Protein AF-A0A2T2UDF0-F1 (afdb_monomer)

Sequence (124 aa):
MTNEAQQLWGQLGPVAIDLIIDLVSALLLVIIGWMVAGWAERGVRRGLGRVKDLDRTLMSVFAGAVRYFILVTVLVMVLARFGVQTASILAALGAVGLAVGLALQGTLANMASGVMILLLRPLR

Radius of gyration: 23.9 Å; Cα contacts (8 Å, |Δi|>4): 51; chains: 1; bounding box: 46×27×84 Å

Secondary structure (DSSP, 8-state):
-HHHHHHHHHHHHHHHHHHHHHHHHHHHHHHHHHHHHHHHHHHHHHHHTTSTT--HHHHHHHHHHHHHHHHHHHHHHHHHHTT--HHHHHHHHHHHHHHHHHHHHHHHHHHHHHHHHHHH----

Mean predicted aligned error: 6.71 Å

Solvent-accessible surface area (backbone atoms only — not comparable to full-atom values): 6746 Å² total; per-residue (Å²): 119,70,66,59,56,53,52,50,54,68,58,49,54,59,55,55,52,52,51,51,52,40,51,52,51,36,50,50,44,51,54,53,31,52,52,51,21,53,49,52,22,51,50,44,40,59,57,51,69,71,46,84,93,63,54,71,65,59,42,48,51,57,19,47,50,54,24,50,53,42,45,52,51,38,50,49,55,39,41,44,63,74,68,45,78,48,65,64,56,52,50,50,53,48,52,52,51,48,53,53,48,62,70,42,42,64,62,53,52,54,52,50,54,53,52,49,46,70,72,63,54,81,72,129

Nearest PDB structures (foldseek):
  4agf-assembly1_G  TM=6.349E-01  e=3.787E-05  Escherichia coli
  4age-assembly1_C  TM=6.347E-01  e=4.027E-05  Escherichia coli
  8b6h-assembly1_EG  TM=6.134E-01  e=3.370E+00  Tetrahymena thermophila SB210

Structure (mmCIF, N/CA/C/O backbone):
data_AF-A0A2T2UDF0-F1
#
_entry.id   AF-A0A2T2UDF0-F1
#
loop_
_atom_site.group_PDB
_atom_site.id
_atom_site.type_symbol
_atom_site.label_atom_id
_atom_site.label_alt_id
_atom_site.label_comp_id
_atom_sit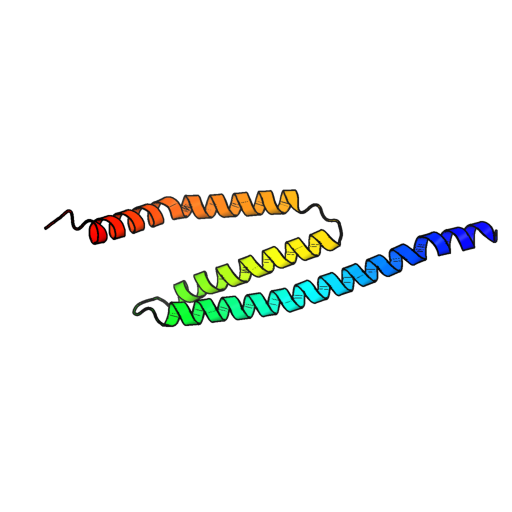e.label_asym_id
_atom_site.label_entity_id
_atom_site.label_seq_id
_atom_site.pdbx_PDB_ins_code
_atom_site.Cartn_x
_atom_site.Cartn_y
_atom_site.Cartn_z
_atom_site.occupancy
_atom_site.B_iso_or_equiv
_atom_site.auth_seq_id
_atom_site.auth_comp_id
_atom_site.auth_asym_id
_atom_site.auth_atom_id
_atom_site.pdbx_PDB_model_num
ATOM 1 N N . MET A 1 1 ? 26.893 -0.814 -47.406 1.00 51.28 1 MET A N 1
ATOM 2 C CA . MET A 1 1 ? 26.156 -2.013 -46.948 1.00 51.28 1 MET A CA 1
ATOM 3 C C . MET A 1 1 ? 26.711 -2.599 -45.645 1.00 51.28 1 MET A C 1
ATOM 5 O O . MET A 1 1 ? 25.922 -3.017 -44.816 1.00 51.28 1 MET A O 1
ATOM 9 N N . THR A 1 2 ? 28.029 -2.600 -45.391 1.00 62.19 2 THR A N 1
ATOM 10 C CA . THR A 1 2 ? 28.612 -3.061 -44.104 1.00 62.19 2 THR A CA 1
ATOM 11 C C . THR A 1 2 ? 28.375 -2.104 -42.925 1.00 62.19 2 THR A C 1
ATOM 13 O O . THR A 1 2 ? 28.215 -2.555 -41.794 1.00 62.19 2 THR A O 1
ATOM 16 N N . ASN A 1 3 ? 28.296 -0.794 -43.184 1.00 66.56 3 ASN A N 1
ATOM 17 C CA . ASN A 1 3 ? 28.123 0.228 -42.140 1.00 66.56 3 ASN A CA 1
ATOM 18 C C . ASN A 1 3 ? 26.724 0.206 -41.500 1.00 66.56 3 ASN A C 1
ATOM 20 O O . ASN A 1 3 ? 26.597 0.448 -40.306 1.00 66.56 3 ASN A O 1
ATOM 24 N N . GLU A 1 4 ? 25.687 -0.132 -42.272 1.00 68.00 4 GLU A N 1
ATOM 25 C CA . GLU A 1 4 ? 24.303 -0.212 -41.781 1.00 68.00 4 GLU A CA 1
ATOM 26 C C . GLU A 1 4 ? 24.125 -1.416 -40.853 1.00 68.00 4 GLU A C 1
ATOM 28 O O . GLU A 1 4 ? 23.588 -1.276 -39.761 1.00 68.00 4 GLU A O 1
ATOM 33 N N . ALA A 1 5 ? 24.669 -2.584 -41.220 1.00 68.69 5 ALA A N 1
ATOM 34 C CA . ALA A 1 5 ? 24.643 -3.761 -40.355 1.00 68.69 5 ALA A CA 1
ATOM 35 C C . ALA A 1 5 ? 25.360 -3.497 -39.017 1.00 68.69 5 ALA A C 1
ATOM 37 O O . ALA A 1 5 ? 24.814 -3.807 -37.963 1.00 68.69 5 ALA A O 1
ATOM 38 N N . GLN A 1 6 ? 26.541 -2.866 -39.029 1.00 68.12 6 GLN A N 1
ATOM 39 C CA . GLN A 1 6 ? 27.268 -2.531 -37.796 1.00 68.12 6 GLN A CA 1
ATOM 40 C C . GLN A 1 6 ? 26.548 -1.482 -36.934 1.00 68.12 6 GLN A C 1
ATOM 42 O O . GLN A 1 6 ? 26.571 -1.585 -35.709 1.00 68.12 6 GLN A O 1
ATOM 47 N N . GLN A 1 7 ? 25.860 -0.517 -37.550 1.00 70.56 7 GLN A N 1
ATOM 48 C CA . GLN A 1 7 ? 25.020 0.443 -36.827 1.00 70.56 7 GLN A CA 1
ATOM 49 C C . GLN A 1 7 ? 23.798 -0.223 -36.180 1.00 70.56 7 GLN A C 1
ATOM 51 O O . GLN A 1 7 ? 23.470 0.105 -35.042 1.00 70.56 7 GLN A O 1
ATOM 56 N N . LEU A 1 8 ? 23.168 -1.194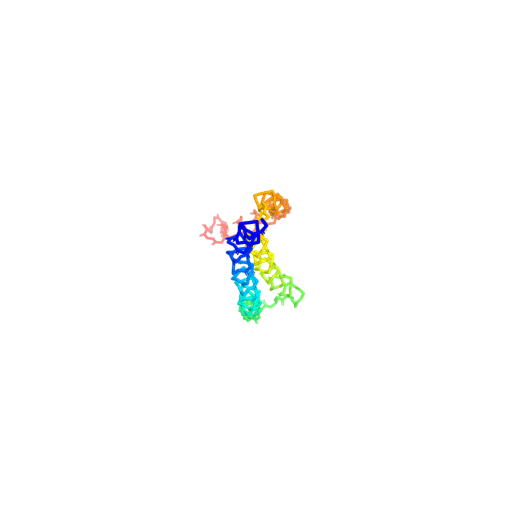 -36.849 1.00 65.56 8 LEU A N 1
ATOM 57 C CA . LEU A 1 8 ? 22.050 -1.960 -36.288 1.00 65.56 8 LEU A CA 1
ATOM 58 C C . LEU A 1 8 ? 22.493 -2.824 -35.098 1.00 65.56 8 LEU A C 1
ATOM 60 O O . LEU A 1 8 ? 21.840 -2.818 -34.057 1.00 65.56 8 LEU A O 1
ATOM 64 N N . TRP A 1 9 ? 23.640 -3.501 -35.197 1.00 69.75 9 TRP A N 1
ATOM 65 C CA . TRP A 1 9 ? 24.204 -4.270 -34.079 1.00 69.75 9 TRP A CA 1
ATOM 66 C C . TRP A 1 9 ? 24.607 -3.383 -32.889 1.00 69.75 9 TRP A C 1
ATOM 68 O O . TRP A 1 9 ? 24.374 -3.763 -31.741 1.00 69.75 9 TRP A O 1
ATOM 78 N N . GLY A 1 10 ? 25.143 -2.184 -33.146 1.00 72.06 10 GLY A N 1
ATOM 79 C CA . GLY A 1 10 ? 25.492 -1.211 -32.105 1.00 72.06 10 GLY A CA 1
ATOM 80 C C . GLY A 1 10 ? 24.288 -0.626 -31.356 1.00 72.06 10 GLY A C 1
ATOM 81 O O . GLY A 1 10 ? 24.433 -0.226 -30.204 1.00 72.06 10 GLY A O 1
ATOM 82 N N . GLN A 1 11 ? 23.101 -0.609 -31.974 1.00 73.50 11 GLN A N 1
ATOM 83 C CA . GLN A 1 11 ? 21.863 -0.112 -31.358 1.00 73.50 11 GLN A CA 1
ATOM 84 C C . GLN A 1 11 ? 21.028 -1.218 -30.694 1.00 73.50 11 GLN A C 1
ATOM 86 O O . GLN A 1 11 ? 20.388 -0.968 -29.677 1.00 73.50 11 GLN A O 1
ATOM 91 N N . LEU A 1 12 ? 21.043 -2.444 -31.227 1.00 71.19 12 LEU A N 1
ATOM 92 C CA . LEU A 1 12 ? 20.242 -3.560 -30.705 1.00 71.19 12 LEU A CA 1
ATOM 93 C C . LEU A 1 12 ? 20.874 -4.246 -29.486 1.00 71.19 12 LEU A C 1
ATOM 95 O O . LEU A 1 12 ? 20.152 -4.746 -28.624 1.00 71.19 12 LEU A O 1
ATOM 99 N N . GLY A 1 13 ? 22.208 -4.256 -29.393 1.00 78.12 13 GLY A N 1
ATOM 100 C CA . GLY A 1 13 ? 22.932 -4.864 -28.272 1.00 78.12 13 GLY A CA 1
ATOM 101 C C . GLY A 1 13 ? 22.547 -4.289 -26.898 1.00 78.12 13 GLY A C 1
ATOM 102 O O . GLY A 1 13 ? 22.169 -5.065 -26.020 1.00 78.12 13 GLY A O 1
ATOM 103 N N . PRO A 1 14 ? 22.586 -2.956 -26.701 1.00 80.88 14 PRO A N 1
ATOM 104 C CA . PRO A 1 14 ? 22.222 -2.330 -25.426 1.00 80.88 14 PRO A CA 1
ATOM 105 C C . PRO A 1 14 ? 20.761 -2.580 -25.034 1.00 80.88 14 PRO A C 1
ATOM 107 O O . PRO A 1 14 ? 20.484 -2.994 -23.914 1.00 80.88 14 PRO A O 1
ATOM 110 N N . VAL A 1 15 ? 19.836 -2.443 -25.990 1.00 81.88 15 VAL A N 1
ATOM 111 C CA . VAL A 1 15 ? 18.394 -2.635 -25.760 1.00 81.88 15 VAL A CA 1
ATOM 112 C C . VAL A 1 15 ? 18.076 -4.066 -25.315 1.00 81.88 15 VAL A C 1
ATOM 114 O O . VAL A 1 15 ? 17.236 -4.273 -24.441 1.00 81.88 15 VAL A O 1
ATOM 117 N N . ALA A 1 16 ? 18.754 -5.068 -25.884 1.00 83.00 16 ALA A N 1
ATOM 118 C CA . ALA A 1 16 ? 18.569 -6.462 -25.490 1.00 83.00 16 ALA A CA 1
ATOM 119 C C . ALA A 1 16 ? 19.045 -6.734 -24.052 1.00 83.00 16 ALA A C 1
ATOM 121 O O . ALA A 1 16 ? 18.402 -7.493 -23.328 1.00 83.00 16 ALA A O 1
ATOM 122 N N . ILE A 1 17 ? 20.150 -6.112 -23.630 1.00 86.94 17 ILE A N 1
ATOM 123 C CA . ILE A 1 17 ? 20.684 -6.252 -22.269 1.00 86.94 17 ILE A CA 1
ATOM 124 C C . ILE A 1 17 ? 19.748 -5.586 -21.258 1.00 86.94 17 ILE A C 1
ATOM 126 O O . ILE A 1 17 ? 19.399 -6.213 -20.256 1.00 86.94 17 ILE A O 1
ATOM 130 N N . ASP A 1 18 ? 19.291 -4.368 -21.545 1.00 87.44 18 ASP A N 1
ATOM 131 C CA . ASP A 1 18 ? 18.377 -3.630 -20.670 1.00 87.44 18 ASP A CA 1
ATOM 132 C C . ASP A 1 18 ? 17.055 -4.388 -20.481 1.00 87.44 18 ASP A C 1
ATOM 134 O O . ASP A 1 18 ? 16.604 -4.580 -19.352 1.00 87.44 18 ASP A O 1
ATOM 138 N N . LEU A 1 19 ? 16.497 -4.954 -21.560 1.00 88.38 19 LEU A N 1
ATOM 139 C CA . LEU A 1 19 ? 15.273 -5.756 -21.491 1.00 88.38 19 LEU A CA 1
ATOM 140 C C . LEU A 1 19 ? 15.433 -6.994 -20.595 1.00 88.38 19 LEU A C 1
ATOM 142 O O . LEU A 1 19 ? 14.526 -7.331 -19.832 1.00 88.38 19 LEU A O 1
ATOM 146 N N . ILE A 1 20 ? 16.578 -7.680 -20.672 1.00 91.75 20 ILE A N 1
ATOM 147 C CA . ILE A 1 20 ? 16.868 -8.842 -19.820 1.00 91.75 20 ILE A CA 1
ATOM 148 C C . ILE A 1 20 ? 16.977 -8.410 -18.354 1.00 91.75 20 ILE A C 1
ATOM 150 O O . ILE A 1 20 ? 16.423 -9.077 -17.478 1.00 91.75 20 ILE A O 1
ATOM 154 N N . ILE A 1 21 ? 17.652 -7.293 -18.075 1.00 93.31 21 ILE A N 1
ATOM 155 C CA . ILE A 1 21 ? 17.791 -6.756 -16.716 1.00 93.31 21 ILE A CA 1
ATOM 156 C C . ILE A 1 21 ? 16.425 -6.363 -16.145 1.00 93.31 21 ILE A C 1
ATOM 158 O O . ILE A 1 21 ? 16.137 -6.696 -14.991 1.00 93.31 21 ILE A O 1
ATOM 162 N N . ASP A 1 22 ? 15.570 -5.712 -16.931 1.00 93.62 22 ASP A N 1
ATOM 163 C CA . ASP A 1 22 ? 14.225 -5.326 -16.508 1.00 93.62 22 ASP A CA 1
ATOM 164 C C . ASP A 1 22 ? 13.333 -6.544 -16.271 1.00 93.62 22 ASP A C 1
ATOM 166 O O . ASP A 1 22 ? 12.654 -6.610 -15.245 1.00 93.62 22 ASP A O 1
ATOM 170 N N . LEU A 1 23 ? 13.392 -7.556 -17.144 1.00 94.62 23 LEU A N 1
ATOM 171 C CA . LEU A 1 23 ? 12.680 -8.825 -16.966 1.00 94.62 23 LEU A CA 1
ATOM 172 C C . LEU A 1 23 ? 13.106 -9.548 -15.685 1.00 94.62 23 LEU A C 1
ATOM 174 O O . LEU A 1 23 ? 12.255 -9.965 -14.896 1.00 94.62 23 LEU A O 1
ATOM 178 N N . VAL A 1 24 ? 14.413 -9.680 -15.448 1.00 96.62 24 VAL A N 1
ATOM 179 C CA . VAL A 1 24 ? 14.943 -10.333 -14.242 1.00 96.62 24 VAL A CA 1
ATOM 180 C C . VAL A 1 24 ? 14.578 -9.529 -12.997 1.00 96.62 24 VAL A C 1
ATOM 182 O O . VAL A 1 24 ? 14.116 -10.098 -12.009 1.00 96.62 24 VAL A O 1
ATOM 185 N N . SER A 1 25 ? 14.712 -8.204 -13.045 1.00 94.88 25 SER A N 1
ATOM 186 C CA . SER A 1 25 ? 14.345 -7.318 -11.937 1.00 94.88 25 SER A CA 1
ATOM 187 C C . SER A 1 25 ? 12.854 -7.398 -11.616 1.00 94.88 25 SER A C 1
ATOM 189 O O . SER A 1 25 ? 12.485 -7.491 -10.446 1.00 94.88 25 SER A O 1
ATOM 191 N N . ALA A 1 26 ? 11.991 -7.394 -12.634 1.00 96.62 26 ALA A N 1
ATOM 192 C CA . ALA A 1 26 ? 10.551 -7.545 -12.479 1.00 96.62 26 ALA A CA 1
ATOM 193 C C . ALA A 1 26 ? 10.198 -8.901 -11.859 1.00 96.62 26 ALA A C 1
ATOM 195 O O . ALA A 1 26 ? 9.417 -8.960 -10.909 1.00 96.62 26 ALA A O 1
ATOM 196 N N . LEU A 1 27 ? 10.818 -9.984 -12.333 1.00 97.56 27 LEU A N 1
ATOM 197 C CA . LEU A 1 27 ? 10.606 -11.319 -11.784 1.00 97.56 27 LEU A CA 1
ATOM 198 C C . LEU A 1 27 ? 11.020 -11.393 -10.308 1.00 97.56 27 LEU A C 1
ATOM 200 O O . LEU A 1 27 ? 10.258 -11.888 -9.476 1.00 97.56 27 LEU A O 1
ATOM 204 N N . LEU A 1 28 ? 12.190 -10.849 -9.965 1.00 97.81 28 LEU A N 1
ATOM 205 C CA . LEU A 1 28 ? 12.660 -10.774 -8.582 1.00 97.81 28 LEU A CA 1
ATOM 206 C C . LEU A 1 28 ? 11.705 -9.963 -7.700 1.00 97.81 28 LEU A C 1
ATOM 208 O O . LEU A 1 28 ? 11.360 -10.414 -6.608 1.00 97.81 28 LEU A O 1
ATOM 212 N N . LEU A 1 29 ? 11.229 -8.808 -8.17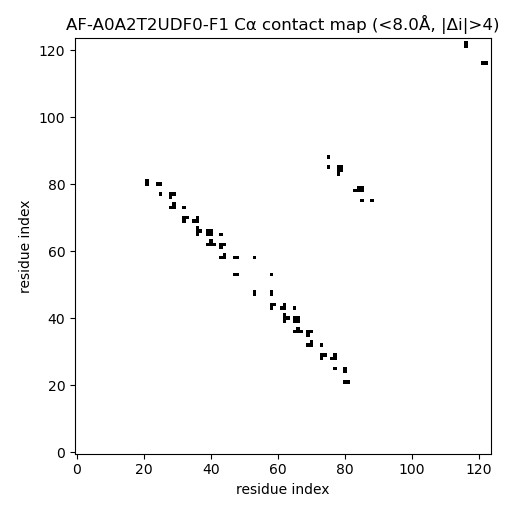8 1.00 97.69 29 LEU A N 1
ATOM 213 C CA . LEU A 1 29 ? 10.250 -7.985 -7.464 1.00 97.69 29 LEU A CA 1
ATOM 214 C C . LEU A 1 29 ? 8.954 -8.750 -7.188 1.00 97.69 29 LEU A C 1
ATOM 216 O O . LEU A 1 29 ? 8.451 -8.698 -6.067 1.00 97.69 29 LEU A O 1
ATOM 220 N N . VAL A 1 30 ? 8.431 -9.492 -8.168 1.00 97.94 30 VAL A N 1
ATOM 221 C CA . VAL A 1 30 ? 7.211 -10.296 -7.995 1.00 97.94 30 VAL A CA 1
ATOM 222 C C . VAL A 1 30 ? 7.424 -11.411 -6.973 1.00 97.94 30 VAL A C 1
ATOM 224 O O . VAL A 1 30 ? 6.592 -11.585 -6.081 1.00 97.94 30 VAL A O 1
ATOM 227 N N . ILE A 1 31 ? 8.538 -12.143 -7.056 1.00 98.19 31 ILE A N 1
ATOM 228 C CA . ILE A 1 31 ? 8.845 -13.247 -6.135 1.00 98.19 31 ILE A CA 1
ATOM 229 C C . ILE A 1 31 ? 8.983 -12.726 -4.700 1.00 98.19 31 ILE A C 1
ATOM 231 O O . ILE A 1 31 ? 8.316 -13.224 -3.786 1.00 98.19 31 ILE A O 1
ATOM 235 N N . ILE A 1 32 ? 9.811 -11.696 -4.500 1.00 98.25 32 ILE A N 1
ATOM 236 C CA . ILE A 1 32 ? 10.028 -11.084 -3.184 1.00 98.25 32 ILE A CA 1
ATOM 237 C C . ILE A 1 32 ? 8.716 -10.495 -2.669 1.00 98.25 32 ILE A C 1
ATOM 239 O O . ILE A 1 32 ? 8.327 -10.749 -1.530 1.00 98.25 32 ILE A O 1
ATOM 243 N N . GLY A 1 33 ? 7.998 -9.763 -3.516 1.00 98.19 33 GLY A N 1
ATOM 244 C CA . GLY A 1 33 ? 6.722 -9.145 -3.190 1.00 98.19 33 GLY A CA 1
ATOM 245 C C . GLY A 1 33 ? 5.674 -10.148 -2.723 1.00 98.19 33 GLY A C 1
ATOM 246 O O . GLY A 1 33 ? 5.020 -9.935 -1.702 1.00 98.19 33 GLY A O 1
ATOM 247 N N . TRP A 1 34 ? 5.547 -11.281 -3.410 1.00 98.31 34 TRP A N 1
ATOM 248 C CA . TRP A 1 34 ? 4.614 -12.336 -3.024 1.00 98.31 34 TRP A CA 1
ATOM 249 C C . TRP A 1 34 ? 5.021 -12.999 -1.699 1.00 98.31 34 TRP A C 1
ATOM 251 O O . TRP A 1 34 ? 4.164 -13.243 -0.840 1.00 98.31 34 TRP A O 1
ATOM 261 N N . MET A 1 35 ? 6.319 -13.230 -1.483 1.00 98.38 35 MET A N 1
ATOM 262 C CA . MET A 1 35 ? 6.832 -13.765 -0.220 1.00 98.38 35 MET A CA 1
ATOM 263 C C . MET A 1 35 ? 6.547 -12.816 0.952 1.00 98.38 35 MET A C 1
ATOM 265 O O . MET A 1 35 ? 5.968 -13.240 1.958 1.00 98.38 35 MET A O 1
ATOM 269 N N . VAL A 1 36 ? 6.868 -11.529 0.792 1.00 98.44 36 VAL A N 1
ATOM 270 C CA . VAL A 1 36 ? 6.617 -10.475 1.786 1.00 98.44 36 VAL A CA 1
ATOM 271 C C . VAL A 1 36 ? 5.122 -10.334 2.060 1.00 98.44 36 VAL A C 1
ATOM 273 O O . VAL A 1 36 ? 4.720 -10.332 3.222 1.00 98.44 36 VAL A O 1
ATOM 276 N N . ALA A 1 37 ? 4.279 -10.312 1.024 1.00 98.38 37 ALA A N 1
ATOM 277 C CA . ALA A 1 37 ? 2.828 -10.246 1.179 1.00 98.38 37 ALA A CA 1
ATOM 278 C C . ALA A 1 37 ? 2.286 -11.439 1.983 1.00 98.38 37 ALA A C 1
ATOM 280 O O . ALA A 1 37 ? 1.451 -11.268 2.869 1.00 98.38 37 ALA A O 1
ATOM 281 N N . GLY A 1 38 ? 2.795 -12.648 1.726 1.00 98.06 38 GLY A N 1
ATOM 282 C CA . GLY A 1 38 ? 2.427 -13.843 2.484 1.00 98.06 38 GLY A CA 1
ATOM 283 C C . GLY A 1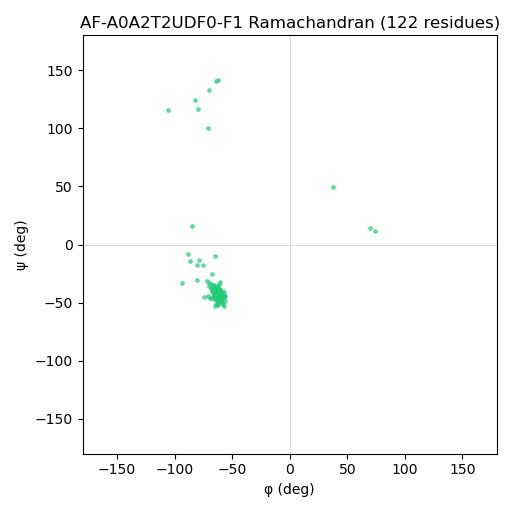 38 ? 2.936 -13.834 3.929 1.00 98.06 38 GLY A C 1
ATOM 284 O O . GLY A 1 38 ? 2.278 -14.372 4.821 1.00 98.06 38 GLY A O 1
ATOM 285 N N . TRP A 1 39 ? 4.110 -13.262 4.205 1.00 98.38 39 TRP A N 1
ATOM 286 C CA . TRP A 1 39 ? 4.594 -13.083 5.579 1.00 98.38 39 TRP A CA 1
ATOM 287 C C . TRP A 1 39 ? 3.776 -12.046 6.340 1.00 98.38 39 TRP A C 1
ATOM 289 O O . TRP A 1 39 ? 3.348 -12.336 7.457 1.00 98.38 39 TRP A O 1
ATOM 299 N N . ALA A 1 40 ? 3.495 -10.899 5.725 1.00 98.25 40 ALA A N 1
ATOM 300 C CA . ALA A 1 40 ? 2.679 -9.845 6.309 1.00 98.25 40 ALA A CA 1
ATOM 301 C C . ALA A 1 40 ? 1.258 -10.341 6.612 1.00 98.25 40 ALA A C 1
ATOM 303 O O . ALA A 1 40 ? 0.791 -10.198 7.740 1.00 98.25 40 ALA A O 1
ATOM 304 N N . GLU A 1 41 ? 0.612 -11.028 5.664 1.00 98.00 41 GLU A N 1
ATOM 305 C CA . GLU A 1 41 ? -0.712 -11.627 5.865 1.00 98.00 41 GLU A CA 1
ATOM 306 C C . GLU A 1 41 ? -0.720 -12.580 7.069 1.00 98.00 41 GLU A C 1
ATOM 308 O O . GLU A 1 41 ? -1.575 -12.484 7.951 1.00 98.00 41 GLU A O 1
ATOM 313 N N . ARG A 1 42 ? 0.259 -13.491 7.143 1.00 96.94 42 ARG A N 1
ATOM 314 C CA . ARG A 1 42 ? 0.388 -14.427 8.268 1.00 96.94 42 ARG A CA 1
ATOM 315 C C . ARG A 1 42 ? 0.666 -13.703 9.583 1.00 96.94 42 ARG A C 1
ATOM 317 O O . ARG A 1 42 ? 0.154 -14.127 10.616 1.00 96.94 42 ARG A O 1
ATOM 324 N N . GLY A 1 43 ? 1.458 -12.632 9.558 1.00 97.12 43 GLY A N 1
ATOM 325 C CA . GLY A 1 43 ? 1.712 -11.770 10.711 1.00 97.12 43 GLY A CA 1
ATOM 326 C C . GLY A 1 43 ? 0.421 -11.159 11.250 1.00 97.12 43 GLY A C 1
ATOM 327 O O . GLY A 1 43 ? 0.114 -11.323 12.430 1.00 97.12 43 GLY A O 1
ATOM 328 N N . VAL A 1 44 ? -0.382 -10.561 10.367 1.00 96.88 44 VAL A N 1
ATOM 329 C CA . VAL A 1 44 ? -1.683 -9.966 10.707 1.00 96.88 44 VAL A CA 1
ATOM 330 C C . VAL A 1 44 ? -2.652 -11.020 11.236 1.00 96.88 44 VAL A C 1
ATOM 332 O O . VAL A 1 44 ? -3.212 -10.832 12.313 1.00 96.88 44 VAL A O 1
ATOM 335 N N . ARG A 1 45 ? -2.796 -12.170 10.558 1.00 95.38 45 ARG A N 1
ATOM 336 C CA . ARG A 1 45 ? -3.656 -13.274 11.032 1.00 95.38 45 ARG A CA 1
ATOM 337 C C . ARG A 1 45 ? -3.250 -13.757 12.425 1.00 95.38 45 ARG A C 1
ATOM 339 O O . ARG A 1 45 ? -4.109 -13.965 13.272 1.00 95.38 45 ARG A O 1
ATOM 346 N N . ARG A 1 46 ? -1.948 -13.910 12.691 1.00 94.12 46 ARG A N 1
ATOM 347 C CA . ARG A 1 46 ? -1.449 -14.312 14.019 1.00 94.12 46 ARG A CA 1
ATOM 348 C C . ARG A 1 46 ? -1.662 -13.233 15.078 1.00 94.12 46 ARG A C 1
ATOM 350 O O . ARG A 1 46 ? -1.902 -13.573 16.230 1.00 94.12 46 ARG A O 1
ATOM 357 N N . GLY A 1 47 ? -1.518 -11.957 14.728 1.00 93.81 4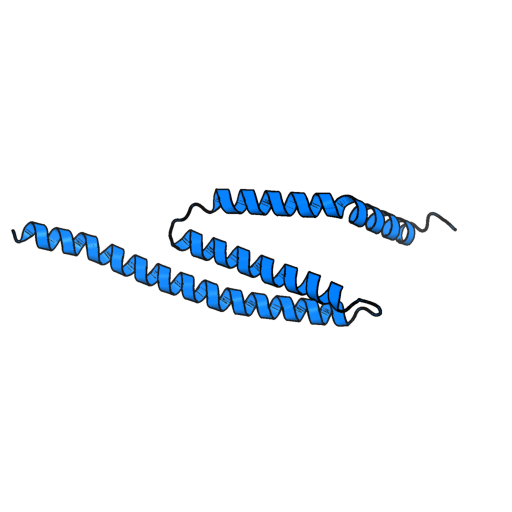7 GLY A N 1
ATOM 358 C CA . GLY A 1 47 ? -1.769 -10.841 15.643 1.00 93.81 47 GLY A CA 1
ATOM 359 C C . GLY A 1 47 ? -3.239 -10.780 16.048 1.00 93.81 47 GLY A C 1
ATOM 360 O O . GLY A 1 47 ? -3.559 -10.844 17.230 1.00 93.81 47 GLY A O 1
ATOM 361 N N . LEU A 1 48 ? -4.121 -10.759 15.051 1.00 92.38 48 LEU A N 1
ATOM 362 C CA . LEU A 1 48 ? -5.568 -10.698 15.231 1.00 92.38 48 LEU A CA 1
ATOM 363 C C . LEU A 1 48 ? -6.143 -11.953 15.896 1.00 92.38 48 LEU A C 1
ATOM 365 O O . LEU A 1 48 ? -7.033 -11.837 16.727 1.00 92.38 48 LEU A O 1
ATOM 369 N N . GLY A 1 49 ? -5.588 -13.137 15.626 1.00 89.06 49 GLY A N 1
ATOM 370 C CA . GLY A 1 49 ? -6.013 -14.382 16.275 1.00 89.06 49 GLY A CA 1
ATOM 371 C C . GLY A 1 49 ? -5.762 -14.446 17.789 1.00 89.06 49 GLY A C 1
ATOM 372 O O . GLY A 1 49 ? -6.237 -15.373 18.436 1.00 89.06 49 GLY A O 1
ATOM 373 N N . ARG A 1 50 ? -5.023 -13.489 18.370 1.00 90.50 50 ARG A N 1
ATOM 374 C CA . ARG A 1 50 ? -4.865 -13.360 19.831 1.00 90.50 50 ARG A CA 1
ATOM 375 C C . ARG A 1 50 ? -5.971 -12.530 20.484 1.00 90.50 50 ARG A C 1
ATOM 377 O O . ARG A 1 50 ? -6.087 -12.543 21.707 1.00 90.50 50 ARG A O 1
ATOM 384 N N . VAL A 1 51 ? -6.753 -11.799 19.693 1.00 89.00 51 VAL A N 1
ATOM 385 C CA . VAL A 1 51 ? -7.862 -10.980 20.180 1.00 89.00 51 VAL A CA 1
ATOM 386 C C . VAL A 1 51 ? -9.057 -11.899 20.422 1.00 89.00 51 VAL A C 1
ATOM 388 O O . VAL A 1 51 ? -9.556 -12.531 19.490 1.00 89.00 51 VAL A O 1
ATOM 391 N N . LYS A 1 52 ? -9.497 -11.998 21.682 1.00 80.81 52 LYS A N 1
ATOM 392 C CA . LYS A 1 52 ? -10.744 -12.697 22.017 1.00 80.81 52 LYS A CA 1
ATOM 393 C C . LYS A 1 52 ? -11.919 -11.991 21.334 1.00 80.81 52 LYS A C 1
ATOM 395 O O . LYS A 1 52 ? -11.926 -10.769 21.239 1.00 80.81 52 LYS A O 1
ATOM 400 N N . ASP A 1 53 ? -12.872 -12.781 20.850 1.00 86.44 53 ASP A N 1
ATOM 401 C CA . ASP A 1 53 ? -14.131 -12.330 20.237 1.00 86.44 53 ASP A CA 1
ATOM 402 C C . ASP A 1 53 ? -14.017 -11.645 18.862 1.00 86.44 53 ASP A C 1
ATOM 404 O O . ASP A 1 53 ? -14.986 -11.066 18.370 1.00 86.44 53 ASP A O 1
ATOM 408 N N . LEU A 1 54 ? -12.868 -11.746 18.183 1.00 88.88 54 LEU A N 1
ATOM 409 C CA . LEU A 1 54 ? -12.748 -11.277 16.802 1.00 88.88 54 LEU A CA 1
ATOM 410 C C . LEU A 1 54 ? -13.267 -12.319 15.797 1.00 88.88 54 LEU A C 1
ATOM 412 O O . LEU A 1 54 ? -12.771 -13.445 15.731 1.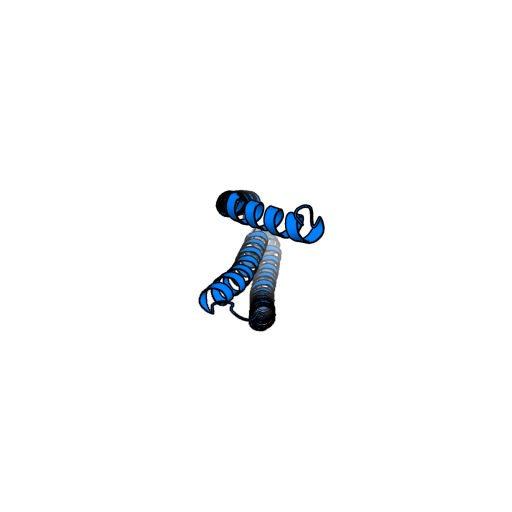00 88.88 54 LEU A O 1
ATOM 416 N N . ASP A 1 55 ? -14.215 -11.910 14.949 1.00 90.81 55 ASP A N 1
ATOM 417 C CA . ASP A 1 55 ? -14.770 -12.760 13.892 1.00 90.81 55 ASP A CA 1
ATOM 418 C C . ASP A 1 55 ? -13.712 -13.147 12.838 1.00 90.81 55 ASP A C 1
ATOM 420 O O . ASP A 1 55 ? -12.874 -12.344 12.401 1.00 90.81 55 ASP A O 1
ATOM 424 N N . ARG A 1 56 ? -13.777 -14.398 12.373 1.00 88.88 56 ARG A N 1
ATOM 425 C CA . ARG A 1 56 ? -12.866 -14.956 11.364 1.00 88.88 56 ARG A CA 1
ATOM 426 C C . ARG A 1 56 ? -12.928 -14.207 10.026 1.00 88.88 56 ARG A C 1
ATOM 428 O O . ARG A 1 56 ? -11.910 -14.102 9.337 1.00 88.88 56 ARG A O 1
ATOM 435 N N . THR A 1 57 ? -14.092 -13.675 9.675 1.00 92.31 57 THR A N 1
ATOM 436 C CA . THR A 1 57 ? -14.346 -12.843 8.495 1.00 92.31 57 THR A CA 1
ATOM 437 C C . THR A 1 57 ? -13.562 -11.544 8.589 1.00 92.31 57 THR A C 1
ATOM 439 O O . THR A 1 57 ? -12.789 -11.242 7.682 1.00 92.31 57 THR A O 1
ATOM 442 N N . LEU A 1 58 ? -13.662 -10.825 9.714 1.00 92.00 58 LEU A N 1
ATOM 443 C CA . LEU A 1 58 ? -12.917 -9.582 9.944 1.00 92.00 58 LEU A CA 1
ATOM 444 C C . LEU A 1 58 ? -11.410 -9.825 9.882 1.00 92.00 58 LEU A C 1
ATOM 446 O O . LEU A 1 58 ? -10.693 -9.111 9.183 1.00 92.00 58 LEU A O 1
ATOM 450 N N . MET A 1 59 ? -10.931 -10.891 10.527 1.00 94.00 59 MET A N 1
ATOM 451 C CA . MET A 1 59 ? -9.525 -11.283 10.440 1.00 94.00 59 MET A CA 1
ATOM 452 C C . MET A 1 59 ? -9.079 -11.517 8.988 1.00 94.00 59 MET A C 1
ATOM 454 O O . MET A 1 59 ? -7.980 -11.109 8.608 1.00 94.00 59 MET A O 1
ATOM 458 N N . SER A 1 60 ? -9.914 -12.159 8.164 1.00 93.62 60 SER A N 1
ATOM 459 C CA . SER A 1 60 ? -9.601 -12.380 6.750 1.00 93.62 60 SER A CA 1
ATOM 460 C C . SER A 1 60 ? -9.629 -11.091 5.929 1.00 93.62 60 SER A C 1
ATOM 462 O O . SER A 1 60 ? -8.796 -10.943 5.038 1.00 93.62 60 SER A O 1
ATOM 464 N N . VAL A 1 61 ? -10.532 -10.155 6.236 1.00 95.25 61 VAL A N 1
ATOM 465 C CA . VAL A 1 61 ? -10.601 -8.844 5.574 1.00 95.25 61 VAL A CA 1
ATOM 466 C C . VAL A 1 61 ? -9.329 -8.043 5.840 1.00 95.25 61 VAL A C 1
ATOM 468 O O . VAL A 1 61 ? -8.681 -7.619 4.888 1.00 95.25 61 VAL A O 1
ATOM 471 N N . PHE A 1 62 ? -8.904 -7.896 7.099 1.00 95.38 62 PHE A N 1
ATOM 472 C CA . PHE A 1 62 ? -7.689 -7.140 7.430 1.00 95.38 62 PHE A CA 1
ATOM 473 C C . PHE A 1 62 ? -6.416 -7.797 6.885 1.00 95.38 62 PHE A C 1
ATOM 475 O O . PHE A 1 62 ? -5.568 -7.125 6.297 1.00 95.38 62 PHE A O 1
ATOM 482 N N . ALA A 1 63 ? -6.279 -9.116 7.039 1.00 96.69 63 ALA A N 1
ATOM 483 C CA . ALA A 1 63 ? -5.123 -9.835 6.511 1.00 96.69 63 ALA A CA 1
ATOM 484 C C . ALA A 1 63 ? -5.065 -9.782 4.975 1.00 96.69 63 ALA A C 1
ATOM 486 O O . ALA A 1 63 ? -3.999 -9.554 4.399 1.00 96.69 63 ALA A O 1
ATOM 487 N N . GLY A 1 64 ? -6.218 -9.941 4.318 1.00 97.25 64 GLY A N 1
ATOM 488 C CA . GLY A 1 64 ? -6.359 -9.807 2.873 1.00 97.25 64 GLY A CA 1
ATOM 489 C C . GLY A 1 64 ? -6.042 -8.393 2.391 1.00 97.25 64 GLY A C 1
ATOM 490 O O . GLY A 1 64 ? -5.287 -8.243 1.436 1.00 97.25 64 GLY A O 1
ATOM 491 N N . ALA A 1 65 ? -6.534 -7.358 3.078 1.00 96.75 65 ALA A N 1
ATOM 492 C CA . ALA A 1 65 ? -6.255 -5.962 2.746 1.00 96.75 65 ALA A CA 1
ATOM 493 C C . ALA A 1 65 ? -4.747 -5.669 2.744 1.00 96.75 65 ALA A C 1
ATOM 495 O O . ALA A 1 65 ? -4.236 -5.103 1.780 1.00 96.75 65 ALA A O 1
ATOM 496 N N . VAL A 1 66 ? -4.014 -6.136 3.762 1.00 98.06 66 VAL A N 1
ATOM 497 C CA . VAL A 1 66 ? -2.549 -5.989 3.825 1.00 98.06 66 VAL A CA 1
ATOM 498 C C . VAL A 1 66 ? -1.858 -6.733 2.683 1.00 98.06 66 VAL A C 1
ATOM 500 O O . VAL A 1 66 ? -0.972 -6.178 2.032 1.00 98.06 66 VAL A O 1
ATOM 503 N N . ARG A 1 67 ? -2.281 -7.970 2.390 1.00 98.06 67 ARG A N 1
ATOM 504 C CA . ARG A 1 67 ? -1.745 -8.741 1.261 1.00 98.06 67 ARG A CA 1
ATOM 505 C C . ARG A 1 67 ? -1.936 -8.001 -0.063 1.00 98.06 67 ARG A C 1
ATOM 507 O O . ARG A 1 67 ? -0.975 -7.853 -0.814 1.00 98.06 67 ARG A O 1
ATOM 514 N N . TYR A 1 68 ? -3.154 -7.549 -0.356 1.00 97.62 68 TYR A N 1
ATOM 515 C CA . TYR A 1 68 ? -3.462 -6.870 -1.613 1.00 97.62 68 TYR A CA 1
ATOM 516 C C . TYR A 1 68 ? -2.757 -5.522 -1.727 1.00 97.62 68 TYR A C 1
ATOM 518 O O . TYR A 1 68 ? -2.247 -5.211 -2.798 1.00 97.62 68 TYR A O 1
ATOM 526 N N . PHE A 1 69 ? -2.640 -4.766 -0.635 1.00 97.44 69 PHE A N 1
ATOM 527 C CA . PHE A 1 69 ? -1.888 -3.513 -0.622 1.00 97.44 69 PHE A CA 1
ATOM 528 C C . PHE A 1 69 ? -0.422 -3.712 -1.044 1.00 97.44 69 PHE A C 1
ATOM 530 O O . PHE A 1 69 ? 0.090 -2.989 -1.903 1.00 97.44 69 PHE A O 1
ATOM 537 N N . ILE A 1 70 ? 0.241 -4.743 -0.509 1.00 98.25 70 ILE A N 1
ATOM 538 C CA . ILE A 1 70 ? 1.619 -5.088 -0.888 1.00 98.25 70 ILE A CA 1
ATOM 539 C C . ILE A 1 70 ? 1.687 -5.529 -2.355 1.00 98.25 70 ILE A C 1
ATOM 541 O O . ILE A 1 70 ? 2.540 -5.047 -3.094 1.00 98.25 70 ILE A O 1
ATOM 545 N N . LEU A 1 71 ? 0.785 -6.408 -2.803 1.00 98.12 71 LEU A N 1
ATOM 546 C CA . LEU A 1 71 ? 0.793 -6.903 -4.185 1.00 98.12 71 LEU A CA 1
ATOM 547 C C . LEU A 1 71 ? 0.534 -5.795 -5.214 1.00 98.12 71 LEU A C 1
ATOM 549 O O . LEU A 1 71 ? 1.204 -5.761 -6.241 1.00 98.12 71 LEU A O 1
ATOM 553 N N . VAL A 1 72 ? -0.384 -4.867 -4.932 1.00 97.69 72 VAL A N 1
ATOM 554 C CA . VAL A 1 72 ? -0.627 -3.689 -5.780 1.00 97.69 72 VAL A CA 1
ATOM 555 C C . VAL A 1 72 ? 0.620 -2.808 -5.840 1.00 97.69 72 VAL A C 1
ATOM 557 O O . VAL A 1 72 ? 1.004 -2.364 -6.916 1.00 97.69 72 VAL A O 1
ATOM 560 N N . THR A 1 73 ? 1.302 -2.607 -4.712 1.00 97.25 73 THR A N 1
ATOM 561 C CA . THR A 1 73 ? 2.556 -1.838 -4.671 1.00 97.25 73 THR A CA 1
ATOM 562 C C . THR A 1 73 ? 3.641 -2.493 -5.529 1.00 97.25 73 THR A C 1
ATOM 564 O 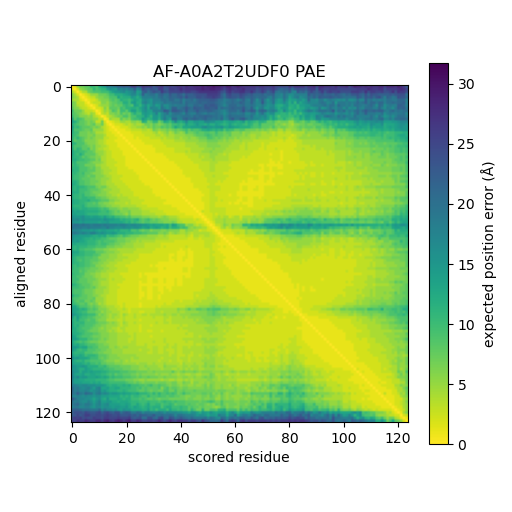O . THR A 1 73 ? 4.291 -1.824 -6.329 1.00 97.25 73 THR A O 1
ATOM 567 N N . VAL A 1 74 ? 3.801 -3.814 -5.417 1.00 98.00 74 VA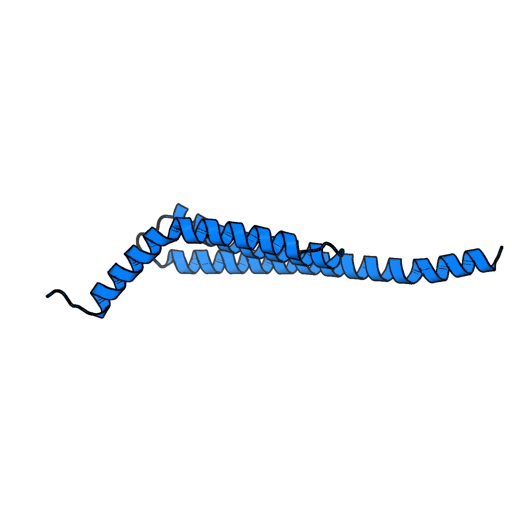L A N 1
ATOM 568 C CA . VAL A 1 74 ? 4.742 -4.601 -6.230 1.00 98.00 74 VAL A CA 1
ATOM 569 C C . VAL A 1 74 ? 4.387 -4.514 -7.712 1.00 98.00 74 VAL A C 1
ATOM 571 O O . VAL A 1 74 ? 5.274 -4.318 -8.535 1.00 98.00 74 VAL A O 1
ATOM 574 N N . LEU A 1 75 ? 3.101 -4.589 -8.060 1.00 97.44 75 LEU A N 1
ATOM 575 C CA . LEU A 1 75 ? 2.640 -4.427 -9.437 1.00 97.44 75 LEU A CA 1
ATOM 576 C C . LEU A 1 75 ? 3.031 -3.054 -9.998 1.00 97.44 75 LEU A C 1
ATOM 578 O O . LEU A 1 75 ? 3.569 -2.976 -11.098 1.00 97.44 75 LEU A O 1
ATOM 582 N N . VAL A 1 76 ? 2.827 -1.979 -9.234 1.00 97.12 76 VAL A N 1
ATOM 583 C CA . VAL A 1 76 ? 3.241 -0.627 -9.637 1.00 97.12 76 VAL A CA 1
ATOM 584 C C . VAL A 1 76 ? 4.761 -0.544 -9.823 1.00 97.12 76 VAL A C 1
ATOM 586 O O . VAL A 1 76 ? 5.218 0.033 -10.806 1.00 97.12 76 VAL A O 1
ATOM 589 N N . MET A 1 77 ? 5.554 -1.157 -8.938 1.00 96.69 77 MET A N 1
ATOM 590 C CA . MET A 1 77 ? 7.018 -1.212 -9.078 1.00 96.69 77 MET A CA 1
ATOM 591 C C . MET A 1 77 ? 7.460 -1.967 -10.337 1.00 96.69 77 MET A C 1
ATOM 593 O O . MET A 1 77 ? 8.400 -1.546 -11.006 1.00 96.69 77 MET A O 1
ATOM 597 N N . VAL A 1 78 ? 6.779 -3.062 -10.680 1.00 97.12 78 VAL A N 1
ATOM 598 C CA . VAL A 1 78 ? 7.033 -3.816 -11.914 1.00 97.12 78 VAL A CA 1
ATOM 599 C C . VAL A 1 78 ? 6.698 -2.967 -13.137 1.00 97.12 78 VAL A C 1
ATOM 601 O O . VAL A 1 78 ? 7.512 -2.871 -14.046 1.00 97.12 78 VAL A O 1
ATOM 604 N N . LEU A 1 79 ? 5.548 -2.290 -13.147 1.00 96.44 79 LEU A N 1
ATOM 605 C CA . LEU A 1 79 ? 5.168 -1.393 -14.243 1.00 96.44 79 LEU A CA 1
ATOM 606 C C . LEU A 1 79 ? 6.176 -0.247 -14.425 1.00 96.44 79 LEU A C 1
ATOM 608 O O . LEU A 1 79 ? 6.513 0.092 -15.558 1.00 96.44 79 LEU A O 1
ATOM 612 N N . ALA A 1 80 ? 6.712 0.295 -13.328 1.00 94.94 80 ALA A N 1
ATOM 613 C CA . ALA A 1 80 ? 7.752 1.321 -13.383 1.00 94.94 80 ALA A CA 1
ATOM 614 C C . ALA A 1 80 ? 9.037 0.835 -14.077 1.00 94.94 80 ALA A C 1
ATOM 616 O O . ALA A 1 80 ? 9.677 1.628 -14.763 1.00 94.94 80 ALA A O 1
ATOM 617 N N . ARG A 1 81 ? 9.404 -0.452 -13.939 1.00 94.06 81 ARG A N 1
ATOM 618 C CA . ARG A 1 81 ? 10.563 -1.032 -14.648 1.00 94.06 81 ARG A CA 1
ATOM 619 C C . ARG A 1 81 ? 10.392 -0.996 -16.161 1.00 94.06 81 ARG A C 1
ATOM 621 O O . ARG A 1 81 ? 11.338 -0.685 -16.860 1.00 94.06 81 ARG A O 1
ATOM 628 N N . PHE A 1 82 ? 9.177 -1.209 -16.654 1.00 93.25 82 PHE A N 1
ATOM 629 C CA . PHE A 1 82 ? 8.875 -1.165 -18.087 1.00 93.25 82 PHE A CA 1
ATOM 630 C C . PHE A 1 82 ? 8.583 0.252 -18.614 1.00 93.25 82 PHE A C 1
ATOM 632 O O . PHE A 1 82 ? 8.000 0.407 -19.684 1.00 93.25 82 PHE A O 1
ATOM 639 N N . GLY A 1 83 ? 8.939 1.297 -17.859 1.00 89.94 83 GLY A N 1
ATOM 640 C CA . GLY A 1 83 ? 8.761 2.691 -18.275 1.00 89.94 83 GLY A CA 1
ATOM 641 C C . GLY A 1 83 ? 7.312 3.193 -18.239 1.00 89.94 83 GLY A C 1
ATOM 642 O O . GLY A 1 83 ? 7.026 4.272 -18.759 1.00 89.94 83 GLY A O 1
ATOM 643 N N . VAL A 1 84 ? 6.383 2.453 -17.623 1.00 94.62 84 VAL A N 1
ATOM 644 C CA . VAL A 1 84 ? 4.997 2.910 -17.459 1.00 94.62 84 VAL A CA 1
ATOM 645 C C . VAL A 1 84 ? 4.959 4.059 -16.457 1.00 94.62 84 VAL A C 1
ATOM 647 O O . VAL A 1 84 ? 5.509 3.971 -15.357 1.00 94.62 84 VAL A O 1
ATOM 650 N N . GLN A 1 85 ? 4.252 5.135 -16.805 1.00 94.94 85 GLN A N 1
ATOM 651 C CA . GLN A 1 85 ? 4.088 6.282 -15.919 1.00 94.94 85 GLN A CA 1
ATOM 652 C C . GLN A 1 85 ? 3.173 5.929 -14.737 1.00 94.94 85 GLN A C 1
ATOM 654 O O . GLN A 1 85 ? 1.949 5.938 -14.836 1.00 94.94 85 GLN A O 1
ATOM 659 N N . THR A 1 86 ? 3.774 5.639 -13.585 1.00 96.44 86 THR A N 1
ATOM 660 C CA . THR A 1 86 ? 3.052 5.189 -12.386 1.00 96.44 86 THR A CA 1
ATOM 661 C C . THR A 1 86 ? 2.362 6.308 -11.614 1.00 96.44 86 THR A C 1
ATOM 663 O O . THR A 1 86 ? 1.515 6.022 -10.774 1.00 96.44 86 THR A O 1
ATOM 666 N N . ALA A 1 87 ? 2.665 7.578 -11.901 1.00 95.88 87 ALA A N 1
ATOM 667 C CA . ALA A 1 87 ? 2.101 8.721 -11.183 1.00 95.88 87 ALA A CA 1
ATOM 668 C C . ALA A 1 87 ? 0.563 8.772 -11.249 1.00 95.88 87 ALA A C 1
ATOM 670 O O . ALA A 1 87 ? -0.088 9.017 -10.237 1.00 95.88 87 ALA A O 1
ATOM 671 N N . SER A 1 88 ? -0.026 8.480 -12.414 1.00 96.44 88 SER A N 1
ATOM 672 C CA . SER A 1 88 ? -1.484 8.422 -12.594 1.00 96.44 88 SER A CA 1
ATOM 673 C C . SER A 1 88 ? -2.114 7.258 -11.823 1.00 96.44 88 SER A C 1
ATOM 675 O O . SER A 1 88 ? -3.164 7.420 -11.203 1.00 96.44 88 SER A O 1
ATOM 677 N N . ILE A 1 89 ? -1.443 6.104 -11.796 1.00 96.38 89 ILE A N 1
ATOM 678 C CA . ILE A 1 89 ? -1.867 4.928 -11.027 1.00 96.38 89 ILE A CA 1
ATOM 679 C C . ILE A 1 89 ? -1.822 5.239 -9.530 1.00 96.38 89 ILE A C 1
ATOM 681 O O . ILE A 1 89 ? -2.784 4.974 -8.815 1.00 96.38 89 ILE A O 1
ATOM 685 N N . LEU A 1 90 ? -0.732 5.845 -9.055 1.00 96.00 90 LEU A N 1
ATOM 686 C CA . LEU A 1 90 ? -0.580 6.255 -7.661 1.00 96.00 90 LEU A CA 1
ATOM 687 C C . LEU A 1 90 ? -1.625 7.302 -7.262 1.00 96.00 90 LEU A C 1
ATOM 689 O O . LEU A 1 90 ? -2.187 7.199 -6.174 1.00 96.00 90 LEU A O 1
ATOM 693 N N . ALA A 1 91 ? -1.945 8.256 -8.140 1.00 97.06 91 ALA A N 1
ATOM 694 C CA . ALA A 1 91 ? -3.018 9.220 -7.908 1.00 97.06 91 ALA A CA 1
ATOM 695 C C . ALA A 1 91 ? -4.388 8.531 -7.773 1.00 97.06 91 ALA A C 1
ATOM 697 O O . ALA A 1 91 ? -5.133 8.824 -6.838 1.00 97.06 91 ALA A O 1
ATOM 698 N N . ALA A 1 92 ? -4.704 7.572 -8.651 1.00 96.56 92 ALA A N 1
ATOM 699 C CA . ALA A 1 92 ? -5.950 6.808 -8.588 1.00 96.56 92 ALA A CA 1
ATOM 700 C C . ALA A 1 92 ? -6.036 5.934 -7.324 1.00 96.56 92 ALA A C 1
ATOM 702 O O . ALA A 1 92 ? -7.055 5.942 -6.635 1.00 96.56 92 ALA A O 1
ATOM 703 N N . LEU A 1 93 ? -4.959 5.224 -6.973 1.00 96.56 93 LEU A N 1
ATOM 704 C CA . LEU A 1 93 ? -4.873 4.453 -5.729 1.00 96.56 93 LEU A CA 1
ATOM 705 C C . LEU A 1 93 ? -5.013 5.356 -4.499 1.00 96.56 93 LEU A C 1
ATOM 707 O O . LEU A 1 93 ? -5.695 4.988 -3.544 1.00 96.56 93 LEU A O 1
ATOM 711 N N . GLY A 1 94 ? -4.423 6.551 -4.544 1.00 96.62 94 GLY A N 1
ATOM 712 C CA . GLY A 1 94 ? -4.599 7.585 -3.531 1.00 96.62 94 GLY A CA 1
ATOM 713 C C . GLY A 1 94 ? -6.062 8.001 -3.391 1.00 96.62 94 GLY A C 1
ATOM 714 O O . GLY A 1 94 ? -6.583 8.007 -2.281 1.00 96.62 94 GLY A O 1
ATOM 715 N N . ALA A 1 95 ? -6.758 8.262 -4.500 1.00 97.88 95 ALA A N 1
ATOM 716 C CA . ALA A 1 95 ? -8.182 8.598 -4.494 1.00 97.88 95 ALA A CA 1
ATOM 717 C C . ALA A 1 95 ? -9.055 7.465 -3.923 1.00 97.88 95 ALA A C 1
ATOM 719 O O . ALA A 1 95 ? -9.949 7.731 -3.121 1.00 97.88 95 ALA A O 1
ATOM 720 N N . VAL A 1 96 ? -8.770 6.203 -4.265 1.00 97.62 96 VAL A N 1
ATOM 721 C CA . VAL A 1 96 ? -9.444 5.034 -3.669 1.00 97.62 96 VAL A CA 1
ATOM 722 C C . VAL A 1 96 ? -9.170 4.957 -2.167 1.00 97.62 96 VAL A C 1
ATOM 724 O O . VAL A 1 96 ? -10.097 4.763 -1.384 1.00 97.62 96 VAL A O 1
ATOM 727 N N . GLY A 1 97 ? -7.917 5.152 -1.749 1.00 96.00 97 GLY A N 1
ATOM 728 C CA . GLY A 1 97 ? -7.533 5.179 -0.338 1.00 96.00 97 GLY A CA 1
ATOM 729 C C . GLY A 1 97 ? -8.253 6.279 0.442 1.00 96.00 97 GLY A C 1
ATOM 730 O O . GLY A 1 97 ? -8.767 6.020 1.529 1.00 96.00 97 GLY A O 1
ATOM 731 N N . LEU A 1 98 ? -8.366 7.477 -0.138 1.00 97.81 98 LEU A N 1
ATOM 732 C CA . LEU A 1 98 ? -9.151 8.574 0.424 1.00 97.81 98 LEU A CA 1
ATOM 733 C C . LEU A 1 98 ? -10.632 8.205 0.511 1.00 97.81 98 LEU A C 1
ATOM 735 O O . LEU A 1 98 ? -11.220 8.373 1.571 1.00 97.81 98 LEU A O 1
ATOM 739 N N . ALA A 1 99 ? -11.233 7.656 -0.545 1.00 97.06 99 ALA A N 1
ATOM 740 C CA . ALA A 1 99 ? -12.640 7.254 -0.537 1.00 97.06 99 ALA A CA 1
ATOM 741 C C . ALA A 1 99 ? -12.940 6.215 0.558 1.00 97.06 99 ALA A C 1
ATOM 743 O O . ALA A 1 99 ? -13.911 6.359 1.300 1.00 97.06 99 ALA A O 1
ATOM 744 N N . VAL A 1 100 ? -12.074 5.208 0.713 1.00 95.62 100 VAL A N 1
ATOM 745 C CA . VAL A 1 100 ? -12.176 4.215 1.794 1.00 95.62 100 VAL A CA 1
ATOM 746 C C . VAL A 1 100 ? -11.992 4.878 3.162 1.00 95.62 100 VAL A C 1
ATOM 748 O O . VAL A 1 100 ? -12.768 4.617 4.077 1.00 95.62 100 VAL A O 1
ATOM 751 N N . GLY A 1 101 ? -11.004 5.763 3.309 1.00 95.00 101 GLY A N 1
ATOM 752 C CA . GLY A 1 101 ? -10.754 6.491 4.554 1.00 95.00 101 GLY A CA 1
ATOM 753 C C . GLY A 1 101 ? -11.929 7.376 4.971 1.00 95.00 101 GLY A C 1
ATOM 754 O O . GLY A 1 101 ? -12.338 7.340 6.128 1.00 95.00 101 GLY A O 1
ATOM 755 N N . LEU A 1 102 ? -12.521 8.108 4.025 1.00 96.94 102 LEU A N 1
ATOM 756 C CA . LEU A 1 102 ? -13.707 8.938 4.238 1.00 96.94 102 LEU A CA 1
ATOM 757 C C . LEU A 1 102 ? -14.932 8.086 4.590 1.00 96.94 102 LEU A C 1
ATOM 759 O O . LEU A 1 102 ? -15.686 8.447 5.490 1.00 96.94 102 LEU A O 1
ATOM 763 N N . ALA A 1 103 ? -15.098 6.921 3.957 1.00 96.12 103 ALA A N 1
ATOM 764 C CA . ALA A 1 103 ? -16.162 5.981 4.308 1.00 96.12 103 ALA A CA 1
ATOM 765 C C . ALA A 1 103 ? -16.020 5.444 5.745 1.00 96.12 103 ALA A C 1
ATOM 767 O O . ALA A 1 103 ? -17.018 5.247 6.435 1.00 96.12 103 ALA A O 1
ATOM 768 N N . LEU A 1 104 ? -14.785 5.239 6.217 1.00 96.12 104 LEU A N 1
ATOM 769 C CA . LEU A 1 104 ? -14.490 4.764 7.574 1.00 96.12 104 LEU A CA 1
ATOM 770 C C . LEU A 1 104 ? -14.361 5.891 8.611 1.00 96.12 104 LEU A C 1
ATOM 772 O O . LEU A 1 104 ? -14.273 5.611 9.809 1.00 96.12 104 LEU A O 1
ATOM 776 N N . GLN A 1 105 ? -14.365 7.156 8.181 1.00 96.56 105 GLN A N 1
ATOM 777 C CA . GLN A 1 105 ? -14.095 8.316 9.032 1.00 96.56 105 GLN A CA 1
ATOM 778 C C . GLN A 1 105 ? -15.043 8.380 10.235 1.00 96.56 105 GLN A C 1
ATOM 780 O O . GLN A 1 105 ? -14.589 8.601 11.357 1.00 96.56 105 GLN A O 1
ATOM 785 N N . GLY A 1 106 ? -16.344 8.144 10.026 1.00 95.25 106 GLY A N 1
ATOM 786 C CA . GLY A 1 106 ? -17.339 8.162 11.104 1.00 95.25 106 GLY A CA 1
ATOM 787 C C . GLY A 1 106 ? -17.097 7.073 12.154 1.00 95.25 106 GLY A C 1
ATOM 788 O O . GLY A 1 106 ? -17.132 7.341 13.354 1.00 95.25 106 GLY A O 1
ATOM 789 N N . THR A 1 107 ? -16.777 5.852 11.720 1.00 93.88 107 THR A N 1
ATOM 790 C CA . THR A 1 107 ? -16.470 4.735 12.627 1.00 93.88 107 THR A CA 1
ATOM 791 C C . THR A 1 107 ? -15.200 5.002 13.431 1.00 93.88 107 THR A C 1
ATOM 793 O O . THR A 1 107 ? -15.190 4.794 14.643 1.00 93.88 107 THR A O 1
ATOM 796 N N . LEU A 1 108 ? -14.145 5.509 12.786 1.00 92.81 108 LEU A N 1
ATOM 797 C CA . LEU A 1 108 ? -12.883 5.838 13.453 1.00 92.81 108 LEU A CA 1
ATOM 798 C C . LEU A 1 108 ? -13.043 6.980 14.463 1.00 92.81 108 LEU A C 1
ATOM 800 O O . LEU A 1 108 ? -12.504 6.892 15.566 1.00 92.81 108 LEU A O 1
ATOM 804 N N . ALA A 1 109 ? -13.822 8.013 14.126 1.00 95.69 109 ALA A N 1
ATOM 805 C CA . ALA A 1 109 ? -14.134 9.106 15.043 1.00 95.69 109 ALA A CA 1
ATOM 806 C C . ALA A 1 109 ? -14.849 8.593 16.305 1.00 95.69 109 ALA A C 1
ATOM 808 O O . ALA A 1 109 ? -14.439 8.915 17.419 1.00 95.69 109 ALA A O 1
ATOM 809 N N . ASN A 1 110 ? -15.842 7.713 16.141 1.00 94.56 110 ASN A N 1
ATOM 810 C CA . ASN A 1 110 ? -16.561 7.110 17.264 1.00 94.56 110 ASN A CA 1
ATOM 811 C C . ASN A 1 110 ? -15.640 6.264 18.161 1.00 94.56 110 ASN A C 1
ATOM 813 O O . ASN A 1 110 ? -15.721 6.352 19.388 1.00 94.56 110 ASN A O 1
ATOM 817 N N . MET A 1 111 ? -14.732 5.474 17.574 1.00 92.12 111 MET A N 1
ATOM 818 C CA . MET A 1 111 ? -13.753 4.706 18.355 1.00 92.12 111 MET A CA 1
ATOM 819 C C . MET A 1 111 ? -12.799 5.620 19.135 1.00 92.12 111 MET A C 1
ATOM 821 O O . MET A 1 111 ? -12.531 5.359 20.308 1.00 92.12 111 MET A O 1
ATOM 825 N N . ALA A 1 112 ? -12.321 6.708 18.524 1.00 93.69 112 ALA A N 1
ATOM 826 C CA . ALA A 1 112 ? -11.440 7.670 19.183 1.00 93.69 112 ALA A CA 1
ATOM 827 C C . ALA A 1 112 ? -12.123 8.359 20.376 1.00 93.69 112 ALA A C 1
ATOM 829 O O . ALA A 1 112 ? -11.530 8.451 21.452 1.00 93.69 112 A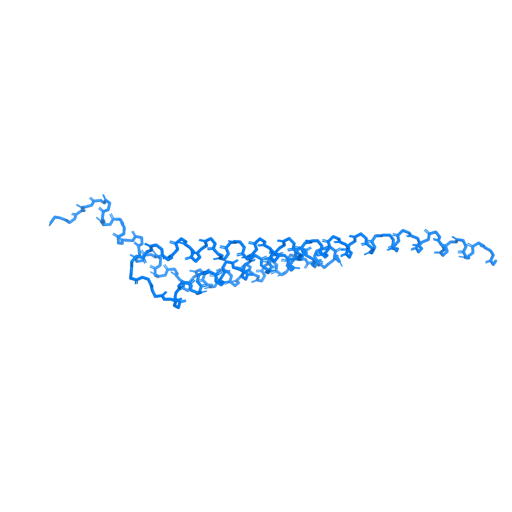LA A O 1
ATOM 830 N N . SER A 1 113 ? -13.387 8.773 20.228 1.00 94.25 113 SER A N 1
ATOM 831 C CA . SER A 1 113 ? -14.186 9.314 21.334 1.00 94.25 113 SER A CA 1
ATOM 832 C C . SER A 1 113 ? -14.342 8.305 22.475 1.00 94.25 113 SER A C 1
ATOM 834 O O . SER A 1 113 ? -14.195 8.674 23.640 1.00 94.25 113 SER A O 1
ATOM 836 N N . GLY A 1 114 ? -14.564 7.026 22.156 1.00 90.69 114 GLY A N 1
ATOM 837 C CA . GLY A 1 114 ? -14.634 5.955 23.153 1.00 90.69 114 GLY A CA 1
ATOM 838 C C . GLY A 1 114 ? -13.333 5.788 23.946 1.00 90.69 114 GLY A C 1
ATOM 839 O O . GLY A 1 114 ? -13.357 5.737 25.176 1.00 90.69 114 GLY A O 1
ATOM 840 N N . VAL A 1 115 ? -12.182 5.776 23.265 1.00 93.88 115 VAL A N 1
ATOM 841 C CA . VAL A 1 115 ? -10.863 5.713 23.922 1.00 93.88 115 VAL A CA 1
ATOM 842 C C . VAL A 1 115 ? -10.606 6.961 24.775 1.00 93.88 115 VAL A C 1
ATOM 844 O O . VAL A 1 115 ? -10.116 6.842 25.895 1.00 93.88 115 VAL A O 1
ATOM 847 N N . MET A 1 116 ? -10.979 8.150 24.297 1.00 94.50 116 MET A N 1
ATOM 848 C CA . MET A 1 116 ? -10.799 9.408 25.028 1.00 94.50 116 MET A CA 1
ATOM 849 C C . MET A 1 116 ? -11.579 9.433 26.350 1.00 94.50 116 MET A C 1
ATOM 851 O O . MET A 1 116 ? -11.047 9.870 27.368 1.00 94.50 116 MET A O 1
ATOM 855 N N . ILE A 1 117 ? -12.806 8.902 26.369 1.00 94.06 117 ILE A N 1
ATOM 856 C CA . ILE A 1 117 ? -13.596 8.756 27.602 1.00 94.06 117 ILE A CA 1
ATOM 857 C C . ILE A 1 117 ? -12.879 7.836 28.600 1.00 94.06 117 ILE A C 1
ATOM 859 O O . ILE A 1 117 ? -12.785 8.167 29.782 1.00 94.06 117 ILE A O 1
ATOM 863 N N . LEU A 1 118 ? -12.336 6.704 28.140 1.00 92.12 118 LEU A N 1
ATOM 864 C CA . LEU A 1 118 ? -11.609 5.761 28.999 1.00 92.12 118 LEU A CA 1
ATOM 865 C C . LEU A 1 118 ? -10.318 6.360 29.572 1.00 92.12 118 LEU A C 1
ATOM 867 O O . LEU A 1 118 ? -9.985 6.105 30.730 1.00 92.12 118 LEU A O 1
ATOM 871 N N . LEU A 1 119 ? -9.603 7.156 28.772 1.00 93.31 119 LEU A N 1
ATOM 872 C CA . LEU A 1 119 ? -8.347 7.789 29.171 1.00 93.31 119 LEU A CA 1
ATOM 873 C C . LEU A 1 119 ? -8.563 8.966 30.122 1.00 93.31 119 LEU A C 1
ATOM 875 O O . LEU A 1 119 ? -7.863 9.074 31.126 1.00 93.31 119 LEU A O 1
ATOM 879 N N . LEU A 1 120 ? -9.532 9.835 29.828 1.00 92.06 120 LEU A N 1
ATOM 880 C CA . LEU A 1 120 ? -9.798 11.021 30.640 1.00 92.06 120 LEU A CA 1
ATOM 881 C C . LEU A 1 120 ? -10.623 10.721 31.896 1.00 92.06 120 LEU A C 1
ATOM 883 O O . LEU A 1 120 ? -10.661 11.560 32.792 1.00 92.06 120 LEU A O 1
ATOM 887 N N . ARG A 1 121 ? -11.309 9.565 31.951 1.00 84.06 121 ARG A N 1
ATOM 888 C CA . ARG A 1 121 ? -12.315 9.220 32.977 1.00 84.06 121 ARG A CA 1
ATOM 889 C C . ARG A 1 121 ? -13.186 10.426 33.396 1.00 84.06 121 ARG A C 1
ATOM 891 O O . ARG A 1 121 ? -13.309 10.698 34.591 1.00 84.06 121 ARG A O 1
ATOM 898 N N . PRO A 1 122 ? -13.767 11.183 32.446 1.00 80.75 122 PRO A N 1
ATOM 899 C CA . PRO A 1 122 ? -14.452 12.435 32.763 1.00 80.75 122 PRO A CA 1
ATOM 900 C C . PRO A 1 122 ? -15.830 12.199 33.401 1.00 80.75 122 PRO A C 1
ATOM 902 O O . PRO A 1 122 ? -16.389 13.103 34.014 1.00 80.75 122 PRO A O 1
ATOM 905 N N . LEU A 1 123 ? -16.366 10.985 33.261 1.00 72.31 123 LEU A N 1
ATOM 906 C CA . LEU A 1 123 ? -17.608 10.529 33.868 1.00 72.31 123 LEU A CA 1
ATOM 907 C C . LEU A 1 123 ? -17.243 9.573 35.016 1.00 72.31 123 LEU A C 1
ATOM 909 O O . LEU A 1 123 ? -16.625 8.534 34.771 1.00 72.31 123 LEU A O 1
ATOM 913 N N . ARG A 1 124 ? -17.572 9.963 36.253 1.00 63.81 124 ARG A N 1
ATOM 914 C CA . ARG A 1 124 ? -17.688 9.055 37.404 1.00 63.81 124 ARG A CA 1
ATOM 915 C C . ARG A 1 124 ? -19.134 8.613 37.530 1.00 63.81 124 ARG A C 1
ATOM 917 O O . ARG A 1 124 ? -20.005 9.484 37.313 1.00 63.81 124 ARG A O 1
#

pLDDT: mean 91.23, std 9.64, range [51.28, 98.44]

Foldseek 3Di:
DVVVVVVVCVVVVVVVVLVVVLVVVLVVLQVVLQVVLVVQLVVQLVVQVVDPPDDPVVSCVVSVVSSVVSNVVSVLVSCVSVVHDCPVVVVVVVVVVVVVCVVCVVVVVVVVVVVVCVVVVPDD